Protein AF-A0A975HMJ6-F1 (afdb_monomer_lite)

Radius of gyration: 19.82 Å; chains: 1; bounding box: 41×19×54 Å

Organism: NCBI:txid882626

Foldseek 3Di:
DVVLVCQQCQQQQVFDDDVNHTPHHHAADPVGGHGNHVVSNVVSVVVVVVVVVVVVVVVVVVVVVLVCCVPPVVDCSVVVVVVND

pLDDT: mean 95.13, std 4.06, range [73.5, 98.81]

Secondary structure (DSSP, 8-state):
-HHHHHHHHHHTTS-EEETTEEEE---EETTEE--S-HHHHHHHHHHHHHHHHHHHHHHHHHHHHHHHIIIII--SHHHHHTT--

Sequence (85 aa):
MPLSGLLFSGFGGYGVDVFGVPLIPSQHTDNGIIAYHQGISDFGAQVHTINGYFLLALVVGHIAAALKHHFVDKDATLLRMLGRV

InterPro domains:
  IPR011577 Cytochrome b561, bacterial/Ni-hydrogenase [PF01292] (1-83)
  IPR016174 Di-haem cytochrome, transmembrane [SSF81342] (1-84)
  IPR052168 Cytochrome b561 superoxide oxidase [PTHR30529] (1-84)

Structure (mmCIF, N/CA/C/O backbone):
data_AF-A0A975HMJ6-F1
#
_entry.id   AF-A0A975HMJ6-F1
#
loop_
_atom_site.group_PDB
_atom_site.id
_atom_site.type_symbol
_atom_site.label_atom_id
_atom_site.label_alt_id
_atom_site.label_comp_id
_atom_site.label_asym_id
_atom_site.label_entity_id
_atom_site.label_seq_id
_atom_site.pdbx_PDB_ins_code
_atom_site.Cartn_x
_atom_site.Cartn_y
_atom_site.Cartn_z
_atom_site.occupancy
_atom_site.B_iso_or_equiv
_atom_site.auth_seq_id
_atom_site.auth_comp_id
_atom_site.auth_asym_id
_atom_site.auth_atom_id
_atom_site.pdbx_PDB_model_num
ATOM 1 N N . MET A 1 1 ? 1.497 -0.166 -2.709 1.00 86.69 1 MET A N 1
ATOM 2 C CA . MET A 1 1 ? 0.855 1.116 -3.107 1.00 86.69 1 MET A CA 1
ATOM 3 C C . MET A 1 1 ? 0.721 1.168 -4.624 1.00 86.69 1 MET A C 1
ATOM 5 O O . MET A 1 1 ? 1.672 0.762 -5.285 1.00 86.69 1 MET A O 1
ATOM 9 N N . PRO A 1 2 ? -0.417 1.624 -5.181 1.00 92.25 2 PRO A N 1
ATOM 10 C CA . PRO A 1 2 ? -0.714 1.484 -6.609 1.00 92.25 2 PRO A CA 1
ATOM 11 C C . PRO A 1 2 ? 0.293 2.220 -7.498 1.00 92.25 2 PRO A C 1
ATOM 13 O O . PRO A 1 2 ? 0.828 1.615 -8.416 1.00 92.25 2 PRO A O 1
ATOM 16 N N . LEU A 1 3 ? 0.655 3.467 -7.173 1.00 96.00 3 LEU A N 1
ATOM 17 C CA . LEU A 1 3 ? 1.604 4.246 -7.980 1.00 96.00 3 LEU A CA 1
ATOM 18 C C . LEU A 1 3 ? 2.994 3.600 -8.071 1.00 96.00 3 LEU A C 1
ATOM 20 O O . 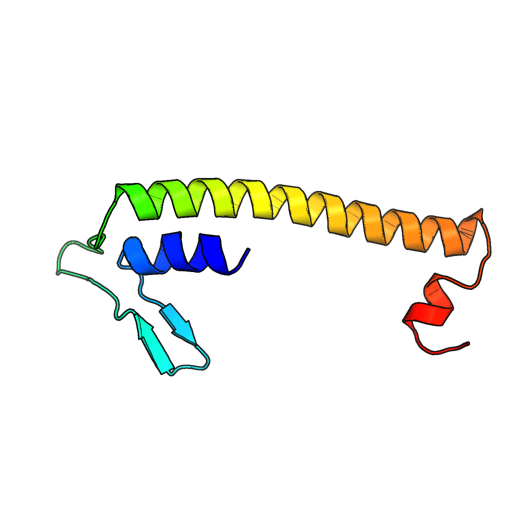LEU A 1 3 ? 3.524 3.443 -9.163 1.00 96.00 3 LEU A O 1
ATOM 24 N N . SER A 1 4 ? 3.576 3.162 -6.952 1.00 96.62 4 SER A N 1
ATOM 25 C CA . SER A 1 4 ? 4.885 2.494 -6.987 1.00 96.62 4 SER A CA 1
ATOM 26 C C . SER A 1 4 ? 4.826 1.115 -7.651 1.00 96.62 4 SER A C 1
ATOM 28 O O . SER A 1 4 ? 5.804 0.686 -8.252 1.00 96.62 4 SER A O 1
ATOM 30 N N . GLY A 1 5 ? 3.672 0.439 -7.592 1.00 96.06 5 GLY A N 1
ATOM 31 C CA . GLY A 1 5 ? 3.440 -0.812 -8.321 1.00 96.06 5 GLY A CA 1
ATOM 32 C C . GLY A 1 5 ? 3.354 -0.601 -9.832 1.00 96.06 5 GLY A C 1
ATOM 33 O O . GLY A 1 5 ? 3.924 -1.382 -10.585 1.00 96.06 5 GLY A O 1
ATOM 34 N N . LEU A 1 6 ? 2.715 0.489 -10.266 1.00 96.31 6 LEU A N 1
ATOM 35 C CA . LEU A 1 6 ? 2.689 0.905 -11.669 1.00 96.31 6 LEU A CA 1
ATOM 36 C C . LEU A 1 6 ? 4.090 1.246 -12.180 1.00 96.31 6 LEU A C 1
ATOM 38 O O . LEU A 1 6 ? 4.442 0.834 -13.279 1.00 96.31 6 LEU A O 1
ATOM 42 N N . LEU A 1 7 ? 4.906 1.947 -11.383 1.00 96.81 7 LEU A N 1
ATOM 43 C CA . LEU A 1 7 ? 6.296 2.228 -11.751 1.00 96.81 7 LEU A CA 1
ATOM 44 C C . LEU A 1 7 ? 7.117 0.941 -11.889 1.00 96.81 7 LEU A C 1
ATOM 46 O O . LEU A 1 7 ? 7.850 0.792 -12.861 1.00 96.81 7 LEU A O 1
ATOM 50 N N . PHE A 1 8 ? 6.953 0.000 -10.957 1.00 97.06 8 PHE A N 1
ATOM 51 C CA . PHE A 1 8 ? 7.632 -1.291 -11.004 1.00 97.06 8 PHE A CA 1
ATOM 52 C C . PHE A 1 8 ? 7.200 -2.133 -12.217 1.00 97.06 8 PHE A C 1
ATOM 54 O O . PHE A 1 8 ? 8.008 -2.416 -13.095 1.00 97.06 8 PHE A O 1
ATOM 61 N N . SER A 1 9 ? 5.919 -2.499 -12.306 1.00 95.56 9 SER A N 1
ATOM 62 C CA . SER A 1 9 ? 5.407 -3.405 -13.347 1.00 95.56 9 SER A CA 1
ATOM 63 C C . SER A 1 9 ? 5.424 -2.766 -14.738 1.00 95.56 9 SER A C 1
ATOM 65 O O . SER A 1 9 ? 5.797 -3.403 -15.723 1.00 95.56 9 SER A O 1
ATOM 67 N N . GLY A 1 10 ? 5.066 -1.481 -14.812 1.00 95.62 10 GLY A N 1
ATOM 68 C CA . GLY A 1 10 ? 4.989 -0.730 -16.059 1.00 95.62 10 GLY A CA 1
ATOM 69 C C . GLY A 1 10 ? 6.357 -0.518 -16.696 1.00 95.62 10 GLY A C 1
ATOM 70 O O . GLY A 1 10 ? 6.544 -0.875 -17.853 1.00 95.62 10 GLY A O 1
ATOM 71 N N . PHE A 1 11 ? 7.339 0.003 -15.950 1.00 96.00 11 PHE A N 1
ATOM 72 C CA . PHE A 1 11 ? 8.681 0.234 -16.504 1.00 96.00 11 PHE A CA 1
ATOM 73 C C . PHE A 1 11 ? 9.571 -1.011 -16.487 1.00 96.00 11 PHE A C 1
ATOM 75 O O . PHE A 1 11 ? 10.546 -1.053 -17.236 1.00 96.00 11 PHE A O 1
ATOM 82 N N . GLY A 1 12 ? 9.234 -2.026 -15.687 1.00 95.56 12 GLY A N 1
ATOM 83 C CA . GLY A 1 12 ? 9.919 -3.320 -15.656 1.00 95.56 12 GLY A CA 1
ATOM 84 C C . GLY A 1 12 ? 9.608 -4.223 -16.851 1.00 95.56 12 GLY A C 1
ATOM 85 O O . GLY A 1 12 ? 10.229 -5.269 -16.985 1.00 95.56 12 GLY A O 1
ATOM 86 N N . GLY A 1 13 ? 8.679 -3.828 -17.732 1.00 94.19 13 GLY A N 1
ATOM 87 C CA . GLY A 1 13 ? 8.317 -4.596 -18.930 1.00 94.19 13 GLY A CA 1
ATOM 88 C C . GLY A 1 13 ? 7.316 -5.725 -18.672 1.00 94.19 13 GLY A C 1
ATOM 89 O O . GLY A 1 13 ? 6.937 -6.433 -19.601 1.00 94.19 13 GLY A O 1
ATOM 90 N N . TYR A 1 14 ? 6.833 -5.879 -17.437 1.00 93.94 14 TYR A N 1
ATOM 91 C CA . TYR A 1 14 ? 5.837 -6.890 -17.068 1.00 93.94 14 TYR A CA 1
ATOM 92 C C . TYR A 1 14 ? 4.445 -6.599 -17.642 1.00 93.94 14 TYR A C 1
ATOM 94 O O . TYR A 1 14 ? 3.617 -7.501 -17.727 1.00 93.94 14 TYR A O 1
ATOM 102 N N . GLY A 1 15 ? 4.204 -5.354 -18.057 1.00 93.88 15 GLY A N 1
ATOM 103 C CA . GLY A 1 15 ? 2.896 -4.880 -18.488 1.00 93.88 15 GLY A CA 1
ATOM 104 C C . GLY A 1 15 ? 1.995 -4.522 -17.305 1.00 93.88 15 GLY A C 1
ATOM 105 O O . GLY A 1 15 ? 2.313 -4.777 -16.138 1.00 93.88 15 GLY A O 1
ATOM 106 N N . VAL A 1 16 ? 0.884 -3.857 -17.607 1.00 95.12 16 VAL A N 1
ATOM 107 C CA . VAL A 1 16 ? -0.151 -3.474 -16.645 1.00 95.12 16 VAL A CA 1
ATOM 108 C C . VAL A 1 16 ? -1.503 -3.522 -17.339 1.00 95.12 16 VAL A C 1
ATOM 110 O O . VAL A 1 16 ? -1.752 -2.737 -18.256 1.00 95.12 16 VAL A O 1
ATOM 113 N N . ASP A 1 17 ? -2.398 -4.343 -16.799 1.00 95.19 17 ASP A N 1
ATOM 114 C CA . ASP A 1 17 ? -3.787 -4.430 -17.235 1.00 95.19 17 ASP A CA 1
ATOM 115 C C . ASP A 1 17 ? -4.716 -3.911 -16.138 1.00 95.19 17 ASP A C 1
ATOM 117 O O . ASP A 1 17 ? -4.538 -4.200 -14.951 1.00 95.19 17 ASP A O 1
ATOM 121 N N . VAL A 1 18 ? -5.747 -3.169 -16.532 1.00 94.44 18 VAL A N 1
ATOM 122 C CA . VAL A 1 18 ? -6.805 -2.713 -15.628 1.00 94.44 18 VAL A CA 1
ATOM 123 C C . VAL A 1 18 ? -8.127 -3.275 -16.117 1.00 94.44 18 VAL A C 1
ATOM 125 O O . VAL A 1 18 ? -8.596 -2.943 -17.201 1.00 94.44 18 VAL A O 1
ATOM 128 N N . PHE A 1 19 ? -8.708 -4.175 -15.320 1.00 94.38 19 PHE A N 1
ATOM 129 C CA . PHE A 1 19 ? -9.934 -4.908 -15.662 1.00 94.38 19 PHE A CA 1
ATOM 130 C C . PHE A 1 19 ? -9.858 -5.634 -17.021 1.00 94.38 19 PHE A C 1
ATOM 132 O O . PHE A 1 19 ? -10.844 -5.710 -17.747 1.00 94.38 19 PHE A O 1
ATOM 139 N N . GLY A 1 20 ? -8.676 -6.156 -17.371 1.00 91.88 20 GLY A N 1
ATOM 140 C CA . GL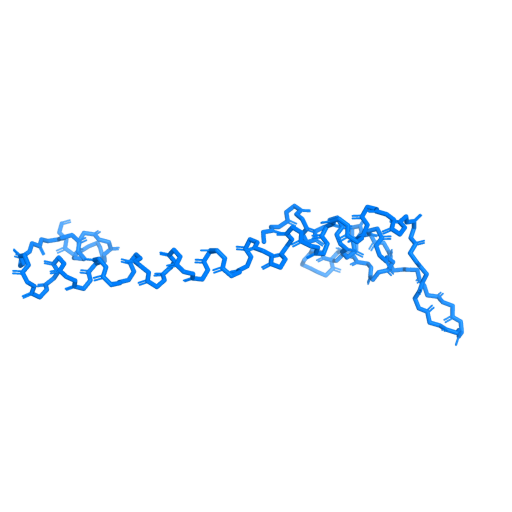Y A 1 20 ? -8.425 -6.843 -18.643 1.00 91.88 20 GLY A CA 1
ATOM 141 C C . GLY A 1 20 ? -8.164 -5.916 -19.835 1.00 91.88 20 GLY A C 1
ATOM 142 O O . GLY A 1 20 ? -7.956 -6.403 -20.941 1.00 91.88 20 GLY A O 1
ATOM 143 N N . VAL A 1 21 ? -8.155 -4.594 -19.629 1.00 94.75 21 VAL A N 1
ATOM 144 C CA . VAL A 1 21 ? -7.745 -3.622 -20.648 1.00 94.75 21 VAL A CA 1
ATOM 145 C C . VAL A 1 21 ? -6.254 -3.320 -20.474 1.00 94.75 21 VAL A C 1
ATOM 147 O O . VAL A 1 21 ? -5.875 -2.832 -19.402 1.00 94.75 21 VAL A O 1
ATOM 150 N N . PRO A 1 22 ? -5.408 -3.569 -21.492 1.00 92.50 22 PRO A N 1
ATOM 151 C CA . PRO A 1 22 ? -3.982 -3.293 -21.395 1.00 92.50 22 PRO A CA 1
ATOM 152 C C . PRO A 1 22 ? -3.733 -1.784 -21.366 1.00 92.50 22 PRO A C 1
ATOM 154 O O . PRO A 1 22 ? -4.062 -1.068 -22.312 1.00 92.50 22 PRO A O 1
ATOM 157 N N . LEU A 1 23 ? -3.151 -1.297 -20.268 1.00 94.19 23 LEU A N 1
ATOM 158 C CA . LEU A 1 23 ? -2.709 0.095 -20.125 1.00 94.19 23 LEU A CA 1
ATOM 159 C C . LEU A 1 23 ? -1.252 0.267 -20.544 1.00 94.19 23 LEU A C 1
ATOM 161 O O . LEU A 1 23 ? -0.903 1.256 -21.185 1.00 94.19 23 LEU A O 1
ATOM 165 N N . ILE A 1 24 ? -0.404 -0.685 -20.159 1.00 93.62 24 ILE A N 1
ATOM 166 C CA . ILE A 1 24 ? 1.001 -0.740 -20.555 1.00 93.62 24 ILE A CA 1
ATOM 167 C C . ILE A 1 24 ? 1.232 -2.144 -21.104 1.00 93.62 24 ILE A C 1
ATOM 169 O O . ILE A 1 24 ? 1.096 -3.101 -20.339 1.00 93.62 24 ILE A O 1
ATOM 173 N N . PRO A 1 25 ? 1.552 -2.301 -22.398 1.00 91.44 25 PRO A N 1
ATOM 174 C CA . PRO A 1 25 ? 1.841 -3.615 -22.937 1.00 91.44 25 PRO A CA 1
ATOM 175 C C . PRO A 1 25 ? 3.120 -4.158 -22.302 1.00 91.44 25 PRO A C 1
ATOM 177 O O . PRO A 1 25 ? 4.049 -3.422 -21.969 1.00 91.44 25 PRO A O 1
ATOM 180 N N . SER A 1 26 ? 3.169 -5.466 -22.129 1.00 91.94 26 SER A N 1
ATOM 181 C CA . SER A 1 26 ? 4.376 -6.160 -21.713 1.00 91.94 26 SER A CA 1
ATOM 182 C C . SER A 1 26 ? 5.451 -6.111 -22.808 1.00 91.94 26 SER A C 1
ATOM 184 O O . SER A 1 26 ? 5.157 -6.106 -24.004 1.00 91.94 26 SER A O 1
ATOM 186 N N . GLN A 1 27 ? 6.716 -6.084 -22.391 1.00 91.69 27 GLN A N 1
ATOM 187 C CA . GLN A 1 27 ? 7.892 -6.194 -23.255 1.00 91.69 27 GLN A CA 1
ATOM 188 C C . GLN A 1 27 ? 8.602 -7.497 -22.962 1.00 91.69 27 GLN A C 1
ATOM 190 O O . GLN A 1 27 ? 9.323 -7.631 -21.975 1.00 91.69 27 GLN A O 1
ATOM 195 N N . HIS A 1 28 ? 8.408 -8.458 -23.849 1.00 88.06 28 HIS A N 1
ATOM 196 C CA . HIS A 1 28 ? 9.039 -9.762 -23.772 1.00 88.06 28 HIS A CA 1
ATOM 197 C C . HIS A 1 28 ? 9.703 -10.104 -25.098 1.00 88.06 28 HIS A C 1
ATOM 199 O O . HIS A 1 28 ? 9.221 -9.751 -26.172 1.00 88.06 28 HIS A O 1
ATOM 205 N N . THR A 1 29 ? 10.817 -10.809 -24.981 1.00 85.38 29 THR A N 1
ATOM 206 C CA . THR A 1 29 ? 11.572 -11.429 -26.068 1.00 85.38 29 THR A CA 1
ATOM 207 C C . THR A 1 29 ? 11.658 -12.928 -25.812 1.00 85.38 29 THR A C 1
ATOM 209 O O . THR A 1 29 ? 11.313 -13.388 -24.721 1.00 85.38 29 THR A O 1
ATOM 212 N N . ASP A 1 30 ? 12.190 -13.686 -26.769 1.00 86.75 30 ASP A N 1
ATOM 213 C CA . ASP A 1 30 ? 12.418 -15.132 -26.622 1.00 86.75 30 ASP A CA 1
ATOM 214 C C . ASP A 1 30 ? 13.273 -15.486 -25.387 1.00 86.75 30 ASP A C 1
ATOM 216 O O . ASP A 1 30 ? 13.186 -16.592 -24.859 1.00 86.75 30 ASP A O 1
ATOM 220 N N . ASN A 1 31 ? 14.055 -14.522 -24.884 1.00 82.50 31 ASN A N 1
ATOM 221 C CA . ASN A 1 31 ? 14.949 -14.674 -23.737 1.00 82.50 31 ASN A CA 1
ATOM 222 C C . ASN A 1 31 ? 14.400 -14.071 -22.427 1.00 82.50 31 ASN A C 1
ATOM 224 O O . ASN A 1 31 ? 15.125 -14.030 -21.432 1.00 82.50 31 ASN A O 1
ATOM 228 N N . GLY A 1 32 ? 13.148 -13.598 -22.399 1.00 88.94 32 GLY A N 1
ATOM 229 C CA 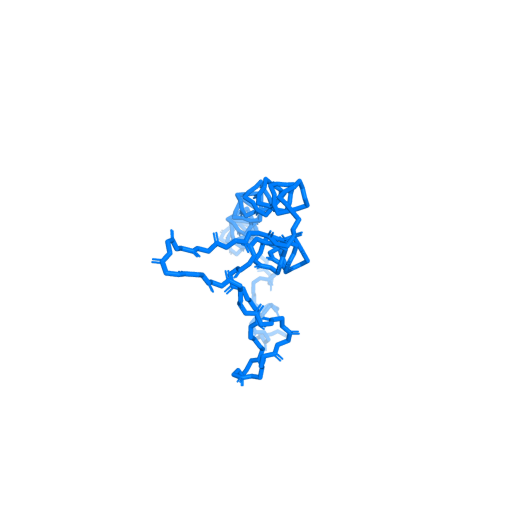. GLY A 1 32 ? 12.498 -13.066 -21.196 1.00 88.94 32 GLY A CA 1
ATOM 230 C C . GLY A 1 32 ? 12.027 -11.616 -21.313 1.00 88.94 32 GLY A C 1
ATOM 231 O O . GLY A 1 32 ? 11.905 -11.061 -22.405 1.00 88.94 32 GLY A O 1
ATOM 232 N N . ILE A 1 33 ? 11.716 -11.014 -20.162 1.00 91.94 33 ILE A N 1
ATOM 233 C CA . ILE A 1 33 ? 11.147 -9.663 -20.051 1.00 91.94 33 ILE A CA 1
ATOM 234 C C . ILE A 1 33 ? 12.256 -8.613 -20.124 1.00 91.94 33 ILE A C 1
ATOM 236 O O . ILE A 1 33 ? 13.293 -8.758 -19.478 1.00 91.94 33 ILE A O 1
ATOM 240 N N . ILE A 1 34 ? 12.021 -7.547 -20.889 1.00 93.56 34 ILE A N 1
ATOM 241 C CA . ILE A 1 34 ? 12.938 -6.413 -21.014 1.00 93.56 34 ILE A CA 1
ATOM 242 C C . ILE A 1 34 ? 12.286 -5.179 -20.404 1.00 93.56 34 ILE A C 1
ATOM 244 O O . ILE A 1 34 ? 11.202 -4.767 -20.810 1.00 93.56 34 ILE A O 1
ATOM 248 N N . ALA A 1 35 ? 12.971 -4.561 -19.445 1.00 94.00 35 ALA A N 1
ATOM 249 C CA . ALA A 1 35 ? 12.513 -3.319 -18.850 1.00 94.00 35 ALA A CA 1
ATOM 250 C C . ALA A 1 35 ? 12.553 -2.168 -19.865 1.00 94.00 35 ALA A C 1
ATOM 252 O O . ALA A 1 35 ? 13.559 -1.949 -20.539 1.00 94.00 35 ALA A O 1
ATOM 253 N N . TYR A 1 36 ? 11.488 -1.368 -19.900 1.00 93.19 36 TYR A N 1
ATOM 254 C CA . TYR A 1 36 ? 11.483 -0.082 -20.596 1.00 93.19 36 TYR A CA 1
ATOM 255 C C . TYR A 1 36 ? 12.475 0.899 -19.963 1.00 93.19 36 TYR A C 1
ATOM 257 O O . TYR A 1 36 ? 13.123 1.672 -20.666 1.00 93.19 36 TYR A O 1
ATOM 265 N N . HIS A 1 37 ? 12.583 0.888 -18.628 1.00 95.88 37 HIS A N 1
ATOM 266 C CA . HIS A 1 37 ? 13.546 1.712 -17.902 1.00 95.88 37 HIS A CA 1
ATOM 267 C C . HIS A 1 37 ? 13.897 1.107 -16.534 1.00 95.88 37 HIS A C 1
ATOM 269 O O . HIS A 1 37 ? 13.218 1.354 -15.531 1.00 95.88 37 HIS A O 1
ATOM 275 N N . GLN A 1 38 ? 15.007 0.364 -16.473 1.00 95.62 38 GLN A N 1
ATOM 276 C CA . GLN A 1 38 ? 15.411 -0.407 -15.289 1.00 95.62 38 GLN A CA 1
ATOM 277 C C . GLN A 1 38 ? 15.461 0.434 -14.002 1.00 95.62 38 GLN A C 1
ATOM 279 O O . GLN A 1 38 ? 14.872 0.053 -12.998 1.00 95.62 38 GLN A O 1
ATOM 284 N N . GLY A 1 39 ? 16.063 1.629 -14.042 1.00 97.44 39 GLY A N 1
ATOM 285 C CA . GLY A 1 39 ? 16.208 2.459 -12.838 1.00 97.44 39 GLY A CA 1
ATOM 286 C C . GLY A 1 39 ? 14.880 2.916 -12.213 1.00 97.44 39 GLY A C 1
ATOM 287 O O . GLY A 1 39 ? 14.788 3.041 -10.995 1.00 97.44 39 GLY A O 1
ATOM 288 N N . ILE A 1 40 ? 13.833 3.126 -13.022 1.00 97.44 40 ILE A N 1
ATOM 289 C CA . ILE A 1 40 ? 12.504 3.503 -12.507 1.00 97.44 40 ILE A CA 1
ATOM 290 C C . ILE A 1 40 ? 11.794 2.256 -11.972 1.00 97.44 40 ILE A C 1
ATOM 292 O O . ILE A 1 40 ? 11.166 2.319 -10.915 1.00 97.44 40 ILE A O 1
ATOM 296 N N . SER A 1 41 ? 11.946 1.121 -12.660 1.00 97.44 41 SER A N 1
ATOM 297 C CA . SER A 1 41 ? 11.437 -0.171 -12.199 1.00 97.44 41 SER A CA 1
ATOM 298 C C . SER A 1 41 ? 11.993 -0.539 -10.819 1.00 97.44 41 SER A C 1
ATOM 300 O O . SER A 1 41 ? 11.219 -0.829 -9.908 1.00 97.44 41 SER A O 1
ATOM 302 N N . ASP A 1 42 ? 13.311 -0.450 -10.632 1.00 97.88 42 ASP A N 1
ATOM 303 C CA . ASP A 1 42 ? 13.985 -0.803 -9.375 1.00 97.88 42 ASP A CA 1
ATOM 304 C C . ASP A 1 42 ? 13.569 0.121 -8.226 1.00 97.88 42 ASP A C 1
ATOM 306 O O . ASP A 1 42 ? 13.253 -0.337 -7.123 1.00 97.88 42 ASP A O 1
ATOM 310 N N . PHE A 1 43 ? 13.490 1.429 -8.493 1.00 98.19 43 PHE A N 1
ATOM 311 C CA . PHE A 1 43 ? 12.971 2.398 -7.530 1.00 98.19 43 PHE A CA 1
ATOM 312 C C . PHE A 1 43 ? 11.513 2.094 -7.156 1.00 98.19 43 PHE A C 1
ATOM 314 O O . PHE A 1 43 ? 11.154 2.060 -5.975 1.00 98.19 43 PHE A O 1
ATOM 321 N N . GLY A 1 44 ? 10.674 1.814 -8.157 1.00 98.00 44 GLY A N 1
ATOM 322 C CA . GLY A 1 44 ? 9.287 1.405 -7.966 1.00 98.00 44 GLY A CA 1
ATOM 323 C C . GLY A 1 44 ? 9.175 0.160 -7.088 1.00 98.00 44 GLY A C 1
ATOM 324 O O . GLY A 1 44 ? 8.392 0.157 -6.135 1.00 98.00 44 GLY A O 1
ATOM 325 N N . ALA A 1 45 ? 9.996 -0.860 -7.348 1.00 97.94 45 ALA A N 1
ATOM 326 C CA . ALA A 1 45 ? 10.028 -2.114 -6.599 1.00 97.94 45 ALA A CA 1
ATOM 327 C C . ALA A 1 45 ? 10.412 -1.892 -5.130 1.00 97.94 45 ALA A C 1
ATOM 329 O O . ALA A 1 45 ? 9.733 -2.390 -4.222 1.00 97.94 45 ALA A O 1
ATOM 330 N N . GLN A 1 46 ? 11.456 -1.096 -4.883 1.00 98.25 46 GLN A N 1
ATOM 331 C CA . GLN A 1 46 ? 11.913 -0.766 -3.536 1.00 98.25 46 GLN A CA 1
ATOM 332 C C . GLN A 1 46 ? 10.813 -0.048 -2.746 1.00 98.25 46 GLN A C 1
ATOM 334 O O . GLN A 1 46 ? 10.433 -0.487 -1.657 1.00 98.25 46 GLN A O 1
ATOM 339 N N . VAL A 1 47 ? 10.242 1.015 -3.320 1.00 98.31 47 VAL A N 1
ATOM 340 C CA . VAL A 1 47 ? 9.175 1.796 -2.679 1.00 98.31 47 VAL A CA 1
ATOM 341 C C . VAL A 1 47 ? 7.917 0.951 -2.478 1.00 98.31 47 VAL A C 1
ATOM 343 O O . VAL A 1 47 ? 7.272 1.042 -1.434 1.00 98.31 47 VAL A O 1
ATOM 346 N N . HIS A 1 48 ? 7.544 0.109 -3.446 1.00 98.19 48 HIS A N 1
ATOM 347 C CA . HIS A 1 48 ? 6.382 -0.770 -3.323 1.00 98.19 48 HIS A CA 1
ATOM 348 C C . HIS A 1 48 ? 6.538 -1.778 -2.187 1.00 98.19 48 HIS A C 1
ATOM 350 O O . HIS A 1 48 ? 5.593 -1.965 -1.420 1.00 98.19 48 HIS A O 1
ATOM 356 N N . THR A 1 49 ? 7.726 -2.363 -2.045 1.00 97.81 49 THR A N 1
ATOM 357 C CA . THR A 1 49 ? 8.025 -3.343 -0.996 1.00 97.81 49 THR A CA 1
ATOM 358 C C . THR A 1 49 ? 8.000 -2.704 0.389 1.00 97.81 49 THR A C 1
ATOM 360 O O . THR A 1 49 ? 7.291 -3.184 1.273 1.00 97.81 49 THR A O 1
ATOM 363 N N . ILE A 1 50 ? 8.704 -1.580 0.571 1.00 98.31 50 ILE A N 1
ATOM 364 C CA . ILE A 1 50 ? 8.736 -0.849 1.849 1.00 98.31 50 ILE A CA 1
ATOM 365 C C . ILE A 1 50 ? 7.321 -0.421 2.252 1.00 98.31 50 ILE A C 1
ATOM 367 O O . ILE A 1 50 ? 6.881 -0.691 3.370 1.00 98.31 50 ILE A O 1
ATOM 371 N N . ASN A 1 51 ? 6.571 0.177 1.322 1.00 98.00 51 ASN A N 1
ATOM 372 C CA . ASN A 1 51 ? 5.198 0.602 1.585 1.00 98.00 51 ASN A CA 1
ATOM 373 C C . ASN A 1 51 ? 4.264 -0.583 1.862 1.00 98.00 51 ASN A C 1
ATOM 375 O O . ASN A 1 51 ? 3.314 -0.429 2.623 1.00 98.00 51 ASN A O 1
ATOM 379 N N . GLY A 1 52 ? 4.508 -1.749 1.260 1.00 98.00 52 GLY A N 1
ATOM 380 C CA . GLY A 1 52 ? 3.747 -2.969 1.525 1.00 98.00 52 GLY A CA 1
ATOM 381 C C . GLY A 1 52 ? 3.848 -3.393 2.989 1.00 98.00 52 GLY A C 1
ATOM 382 O O . GLY A 1 52 ? 2.826 -3.530 3.661 1.00 98.00 52 GLY A O 1
ATOM 383 N N . TYR A 1 53 ? 5.070 -3.512 3.511 1.00 98.31 53 TYR A N 1
ATOM 384 C CA . TYR A 1 53 ? 5.286 -3.847 4.921 1.00 98.31 53 TYR A CA 1
ATOM 385 C C . TYR A 1 53 ? 4.800 -2.751 5.872 1.00 98.31 53 TYR A C 1
ATOM 387 O O . TYR A 1 53 ? 4.198 -3.052 6.902 1.00 98.31 53 TYR A O 1
ATOM 395 N N . PHE A 1 54 ? 5.003 -1.481 5.516 1.00 98.25 54 PHE A N 1
ATOM 396 C CA . PHE A 1 54 ? 4.521 -0.361 6.320 1.00 98.25 54 PHE A CA 1
ATOM 397 C C . PHE A 1 54 ? 2.990 -0.353 6.445 1.00 98.25 54 PHE A C 1
ATOM 399 O O . PHE A 1 54 ? 2.457 -0.233 7.546 1.00 98.25 54 PHE A O 1
ATOM 406 N N . LEU A 1 55 ? 2.266 -0.554 5.342 1.00 98.06 55 LEU A N 1
ATOM 407 C CA . LEU A 1 55 ? 0.807 -0.667 5.372 1.00 98.06 55 LEU A CA 1
ATOM 408 C C . LEU A 1 55 ? 0.326 -1.879 6.146 1.00 98.06 55 LEU A C 1
ATOM 410 O O . LEU A 1 55 ? -0.661 -1.768 6.864 1.00 98.06 55 LEU A O 1
ATOM 414 N N . LEU A 1 56 ? 0.999 -3.022 6.007 1.00 98.38 56 LEU A N 1
ATOM 415 C CA . LEU A 1 56 ? 0.663 -4.203 6.791 1.00 98.38 56 LEU A CA 1
ATOM 416 C C . LEU A 1 56 ? 0.742 -3.885 8.288 1.00 98.38 56 LEU A C 1
ATOM 418 O O . LEU A 1 56 ? -0.204 -4.173 9.020 1.00 98.38 56 LEU A O 1
ATOM 422 N N . ALA A 1 57 ? 1.816 -3.224 8.729 1.00 98.62 57 ALA A N 1
ATOM 423 C CA . ALA A 1 57 ? 1.961 -2.787 10.114 1.00 98.62 57 ALA A CA 1
ATOM 424 C C . ALA A 1 57 ? 0.838 -1.824 10.538 1.00 98.62 57 ALA A C 1
ATOM 426 O O . ALA A 1 57 ? 0.267 -1.989 11.616 1.00 98.62 57 ALA A O 1
ATOM 427 N N . LEU A 1 58 ? 0.467 -0.864 9.683 1.00 98.62 58 LEU A N 1
ATOM 428 C CA . LEU A 1 58 ? -0.642 0.056 9.952 1.00 98.62 58 LEU A CA 1
ATOM 429 C C . LEU A 1 58 ? -1.999 -0.650 10.027 1.00 98.62 58 LEU A C 1
ATOM 431 O O . LEU A 1 58 ? -2.789 -0.323 10.905 1.00 98.62 58 LEU A O 1
ATOM 435 N N . VAL A 1 59 ? -2.280 -1.615 9.149 1.00 98.56 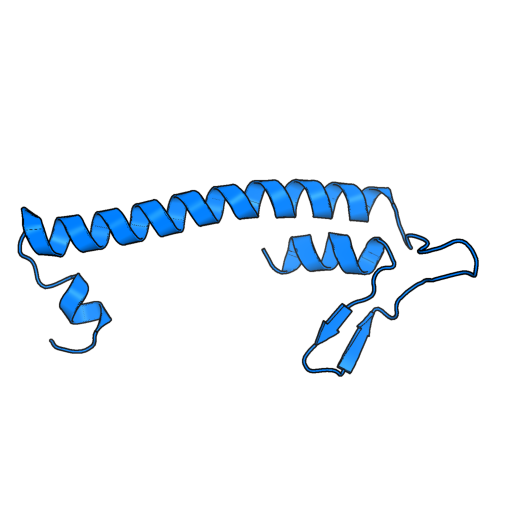59 VAL A N 1
ATOM 436 C CA . VAL A 1 59 ? -3.529 -2.392 9.166 1.00 98.56 59 VAL A CA 1
ATOM 437 C C . VAL A 1 59 ? -3.609 -3.233 10.434 1.00 98.56 59 VAL A C 1
ATOM 439 O O . VAL A 1 59 ? -4.630 -3.206 11.117 1.00 98.56 59 VAL A O 1
ATOM 442 N N . VAL A 1 60 ? -2.527 -3.927 10.796 1.00 98.81 60 VAL A N 1
ATOM 443 C CA . VAL A 1 60 ? -2.456 -4.690 12.050 1.00 98.81 60 VAL A CA 1
ATOM 444 C C . VAL A 1 60 ? -2.658 -3.766 13.252 1.00 98.81 60 VAL A C 1
ATOM 446 O O . VAL A 1 60 ? -3.474 -4.067 14.121 1.00 98.81 60 VAL A O 1
ATOM 449 N N . GLY A 1 61 ? -1.979 -2.617 13.282 1.00 98.69 61 GLY A N 1
ATOM 450 C CA . GLY A 1 61 ? -2.136 -1.614 14.335 1.00 98.69 61 GLY A CA 1
ATOM 451 C C . GLY A 1 61 ? -3.555 -1.041 14.406 1.00 98.69 61 GLY A C 1
ATOM 452 O O . GLY A 1 61 ? -4.108 -0.903 15.493 1.00 98.69 61 GLY A O 1
ATOM 453 N N . HIS A 1 62 ? -4.180 -0.769 13.261 1.00 98.31 62 HIS A N 1
ATOM 454 C CA . HIS A 1 62 ? -5.556 -0.287 13.165 1.00 98.31 62 HIS A CA 1
ATOM 455 C C . HIS A 1 62 ? -6.560 -1.316 13.698 1.00 98.31 62 HIS A C 1
ATOM 457 O O . HIS A 1 62 ? -7.421 -0.966 14.506 1.00 98.31 62 HIS A O 1
ATOM 463 N N . ILE A 1 63 ? -6.419 -2.588 13.308 1.00 98.31 63 ILE A N 1
ATOM 464 C CA . ILE A 1 63 ? -7.245 -3.688 13.825 1.00 98.31 63 ILE A CA 1
ATOM 465 C C . ILE A 1 63 ? -7.050 -3.813 15.339 1.00 98.31 63 ILE A C 1
ATOM 467 O O . ILE A 1 63 ? -8.029 -3.852 16.080 1.00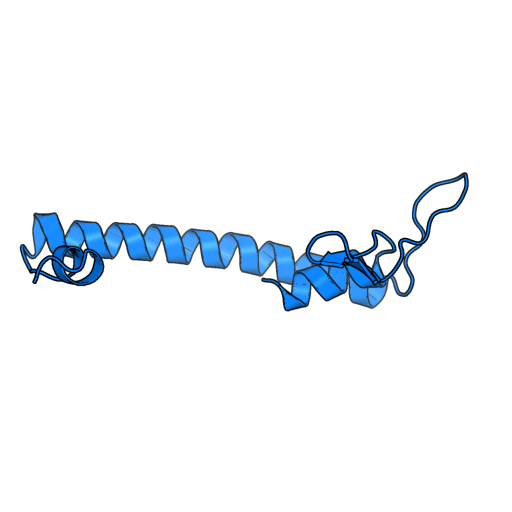 98.31 63 ILE A O 1
ATOM 471 N N . ALA A 1 64 ? -5.804 -3.818 15.819 1.00 98.38 64 ALA A N 1
ATOM 472 C CA . ALA A 1 64 ? -5.506 -3.893 17.246 1.00 98.38 64 ALA A CA 1
ATOM 473 C C . ALA A 1 64 ? -6.132 -2.727 18.029 1.00 98.38 64 ALA A C 1
ATOM 475 O O . ALA A 1 64 ? -6.718 -2.947 19.089 1.00 98.38 64 ALA A O 1
ATOM 476 N N . ALA A 1 65 ? -6.074 -1.504 17.494 1.00 98.00 65 ALA A N 1
ATOM 477 C CA . ALA A 1 65 ? -6.719 -0.340 18.090 1.00 98.00 65 ALA A CA 1
ATOM 478 C C . ALA A 1 65 ? -8.247 -0.498 18.135 1.00 98.00 65 ALA A C 1
ATOM 480 O O . ALA A 1 65 ? -8.845 -0.299 19.189 1.00 98.00 65 ALA A O 1
ATOM 481 N N . ALA A 1 66 ? -8.883 -0.923 17.040 1.00 97.50 66 ALA A N 1
ATOM 482 C CA . ALA A 1 66 ? -10.328 -1.155 17.009 1.00 97.50 66 ALA A CA 1
ATOM 483 C C . ALA A 1 66 ? -10.770 -2.224 18.028 1.00 97.50 66 ALA A C 1
ATOM 485 O O . ALA A 1 66 ? -11.786 -2.058 18.706 1.00 97.50 66 ALA A O 1
ATOM 486 N N . LEU A 1 67 ? -9.982 -3.292 18.192 1.00 97.38 67 LEU A N 1
ATOM 487 C CA . LEU A 1 67 ? -10.236 -4.332 19.192 1.00 97.38 67 LEU A CA 1
ATOM 488 C C . LEU A 1 67 ? -9.993 -3.831 20.623 1.00 97.38 67 LEU A C 1
ATOM 490 O O . LEU A 1 67 ? -10.783 -4.154 21.510 1.00 97.38 67 LEU A O 1
ATOM 494 N N . LYS A 1 68 ? -8.962 -3.007 20.861 1.00 98.12 68 LYS A N 1
ATOM 495 C CA . LYS A 1 68 ? -8.754 -2.324 22.152 1.00 98.12 68 LYS A CA 1
ATOM 496 C C . LYS A 1 68 ? -9.979 -1.483 22.512 1.00 98.12 68 LYS A C 1
ATOM 498 O O . LYS A 1 68 ? -10.497 -1.626 23.617 1.00 98.12 68 LYS A O 1
ATOM 503 N N . HIS A 1 69 ? -10.456 -0.661 21.580 1.00 97.56 69 HIS A N 1
ATOM 504 C CA . HIS A 1 69 ? -11.645 0.165 21.778 1.00 97.56 69 HIS A CA 1
ATOM 505 C C . HIS A 1 69 ? -12.872 -0.682 22.131 1.00 97.56 69 HIS A C 1
ATOM 507 O O . HIS A 1 69 ? -13.621 -0.353 23.049 1.00 97.56 69 HIS A O 1
ATOM 513 N N . HIS A 1 70 ? -13.043 -1.823 21.461 1.00 96.44 70 HIS A N 1
ATOM 514 C CA . HIS A 1 70 ? -14.182 -2.701 21.699 1.00 96.44 70 HIS A CA 1
ATOM 515 C C . HIS A 1 70 ? -14.117 -3.452 23.042 1.00 96.44 70 HIS A C 1
ATOM 517 O O . HIS A 1 70 ? -15.110 -3.498 23.767 1.00 96.44 70 HIS A O 1
ATOM 523 N N . PHE A 1 71 ? -12.970 -4.042 23.391 1.00 97.75 71 PHE A N 1
ATOM 524 C CA . PHE A 1 71 ? -12.859 -4.929 24.557 1.00 97.75 71 PHE A CA 1
ATOM 525 C C . PHE A 1 71 ? -12.396 -4.231 25.840 1.00 97.75 71 PHE A C 1
ATOM 527 O O . PHE A 1 71 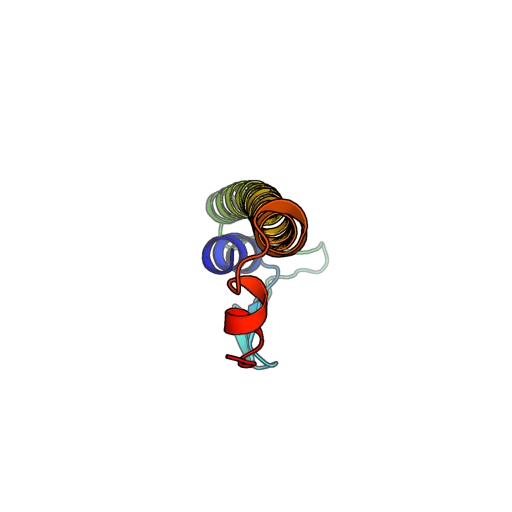? -12.834 -4.608 26.929 1.00 97.75 71 PHE A O 1
ATOM 534 N N . VAL A 1 72 ? -11.506 -3.243 25.726 1.00 97.81 72 VAL A N 1
ATOM 535 C CA . VAL A 1 72 ? -10.901 -2.547 26.871 1.00 97.81 72 VAL A CA 1
ATOM 536 C C . VAL A 1 72 ? -11.639 -1.249 27.149 1.00 97.81 72 VAL A C 1
ATOM 538 O O . VAL A 1 72 ? -12.172 -1.081 28.245 1.00 97.81 72 VAL A O 1
ATOM 541 N N . ASP A 1 73 ? -11.711 -0.361 26.154 1.00 97.56 73 ASP A N 1
ATOM 542 C CA . ASP A 1 73 ? -12.348 0.952 26.334 1.00 97.56 73 ASP A CA 1
ATOM 543 C C . ASP A 1 73 ? -13.880 0.841 26.356 1.00 97.56 73 ASP A C 1
ATOM 545 O O . ASP A 1 73 ? -14.556 1.706 26.910 1.00 97.56 73 ASP A O 1
ATOM 549 N N . LYS A 1 74 ? -14.419 -0.258 25.808 1.00 96.25 74 LYS A N 1
ATOM 550 C CA . LYS A 1 74 ? -15.852 -0.584 25.734 1.00 96.25 74 LYS A CA 1
ATOM 551 C C . LYS A 1 74 ? -16.680 0.533 25.099 1.00 96.25 74 LYS A C 1
ATOM 553 O O . LYS A 1 74 ? -17.812 0.788 25.511 1.00 96.25 74 LYS A O 1
ATOM 558 N N . ASP A 1 75 ? -16.121 1.189 24.088 1.00 96.06 75 ASP A N 1
ATOM 559 C CA . ASP A 1 75 ? -16.818 2.225 23.336 1.00 96.06 75 ASP A CA 1
ATOM 560 C C . ASP A 1 75 ? -17.430 1.691 22.028 1.00 96.06 75 ASP A C 1
ATOM 562 O O . ASP A 1 75 ? -17.266 0.534 21.627 1.00 96.06 75 ASP A O 1
ATOM 566 N N . ALA A 1 76 ? -18.191 2.556 21.359 1.00 95.38 76 ALA A N 1
ATOM 567 C CA . ALA A 1 76 ? -18.927 2.210 20.150 1.00 95.38 76 ALA A CA 1
ATOM 568 C C . ALA A 1 76 ? -18.095 2.318 18.854 1.00 95.38 76 ALA A C 1
ATOM 570 O O . ALA A 1 76 ? -18.671 2.208 17.772 1.00 95.38 76 ALA A O 1
ATOM 571 N N . THR A 1 77 ? -16.774 2.537 18.905 1.00 96.31 77 THR A N 1
ATOM 572 C CA . THR A 1 77 ? -15.940 2.811 17.713 1.00 96.31 77 THR A CA 1
ATOM 573 C C . THR A 1 77 ? -16.071 1.723 16.649 1.00 96.31 77 THR A C 1
ATOM 575 O O . THR A 1 77 ? -16.361 2.025 15.491 1.00 96.31 77 THR A O 1
ATOM 578 N N . LEU A 1 78 ? -15.943 0.450 17.039 1.00 94.38 78 LEU A N 1
ATOM 579 C CA . LEU A 1 78 ? -16.094 -0.672 16.107 1.00 94.38 78 LEU A CA 1
ATOM 580 C C . LEU A 1 78 ? -17.534 -0.796 15.581 1.00 94.38 78 LEU A C 1
ATOM 582 O O . LEU A 1 78 ? -17.747 -1.051 14.399 1.00 94.38 78 LEU A O 1
ATOM 586 N N . LEU A 1 79 ? -18.538 -0.564 16.432 1.00 95.69 79 LEU A N 1
ATOM 587 C CA . LEU A 1 79 ? -19.948 -0.631 16.035 1.00 95.69 79 LEU A CA 1
ATOM 588 C C . LEU A 1 79 ? -20.318 0.465 15.023 1.00 95.69 79 LEU A C 1
ATOM 590 O O . LEU A 1 79 ? -21.112 0.211 14.116 1.00 95.69 79 LEU A O 1
ATOM 594 N N . ARG A 1 80 ? -19.704 1.650 15.130 1.00 95.56 80 ARG A N 1
ATOM 595 C CA . ARG A 1 80 ? -19.867 2.754 14.171 1.00 95.56 80 ARG A CA 1
ATOM 596 C C . ARG A 1 80 ? -19.307 2.401 12.794 1.00 95.56 80 ARG A C 1
ATOM 598 O O . ARG A 1 80 ? -19.931 2.732 11.795 1.00 95.56 80 ARG A O 1
ATOM 605 N N . MET A 1 81 ? -18.184 1.679 12.726 1.00 95.00 81 MET A N 1
ATOM 606 C CA . MET A 1 81 ? -17.653 1.171 11.450 1.00 95.00 81 MET A CA 1
ATOM 607 C C . MET A 1 81 ? -18.582 0.133 10.804 1.00 95.00 81 MET A C 1
ATOM 609 O O . MET A 1 81 ? -18.640 0.038 9.583 1.00 95.00 81 MET A O 1
ATOM 613 N N . LEU A 1 82 ? -19.331 -0.621 11.615 1.00 95.44 82 LEU A N 1
ATOM 614 C CA . LEU A 1 82 ? -20.308 -1.610 11.149 1.00 95.44 82 LEU A CA 1
ATOM 615 C C . LEU A 1 82 ? -21.686 -1.010 10.812 1.00 95.44 82 LEU A C 1
ATOM 617 O O . LEU A 1 82 ? -22.587 -1.763 10.446 1.00 95.44 82 LEU A O 1
ATOM 621 N N . GLY A 1 83 ? -21.876 0.305 10.972 1.00 94.00 83 GLY A N 1
ATOM 622 C CA . GLY A 1 83 ? -23.162 0.973 10.738 1.00 94.00 83 GLY A CA 1
ATOM 623 C C . GLY A 1 83 ? -24.272 0.543 11.705 1.00 94.00 83 GLY A C 1
ATOM 624 O O . GLY A 1 83 ? -25.443 0.561 11.340 1.00 94.00 83 GLY A O 1
ATOM 625 N N . ARG A 1 84 ? -23.918 0.096 12.918 1.00 88.56 84 ARG A N 1
ATOM 626 C CA . ARG A 1 84 ? -24.866 -0.417 13.928 1.00 88.56 84 ARG A CA 1
ATOM 627 C C . ARG A 1 84 ? -25.214 0.602 15.020 1.00 88.56 84 ARG A C 1
ATOM 629 O O . ARG A 1 84 ? -25.700 0.206 16.078 1.00 88.56 84 ARG A O 1
ATOM 636 N N . VAL A 1 85 ? -24.914 1.880 14.790 1.00 73.50 85 VAL A N 1
ATOM 637 C CA . VAL A 1 85 ? -25.062 2.988 15.747 1.00 73.50 85 VAL A CA 1
ATOM 638 C C . VAL A 1 85 ? -25.545 4.224 15.014 1.00 73.50 85 VAL A C 1
ATOM 640 O O . VAL A 1 85 ? -25.006 4.462 13.909 1.00 73.50 85 VAL A O 1
#